Protein AF-A0A165LZJ3-F1 (afdb_monomer_lite)

Foldseek 3Di:
DDLLVLQQQFLVLLLPPPFAPPPDPPPPDDDDDPDPPAQDSRQWGWHADPVRDIWIERGGEQWLQAPAQDPPRCSGNPHPDDTDHDALVSVVVVQVVCVVVVNGPYYDYHYHQDPHPVVSDHDNPPPPVDDDDPDDPPPPPVVVPPPPPDDPDPPDPDDDDDDD

pLDDT: mean 74.4, std 21.69, range [29.16, 96.31]

Organism: Pelodictyon luteolum (NCBI:txid1100)

Structure (mmCIF, N/CA/C/O backbone):
data_AF-A0A165LZJ3-F1
#
_entry.id   AF-A0A165LZJ3-F1
#
loop_
_atom_site.group_PDB
_atom_site.id
_atom_site.type_symbol
_atom_site.label_atom_id
_atom_site.label_alt_id
_atom_site.label_comp_id
_atom_site.label_asym_id
_atom_site.label_entity_id
_atom_site.label_seq_id
_atom_site.pdbx_PDB_ins_code
_atom_site.Cartn_x
_atom_site.Cartn_y
_atom_site.Cartn_z
_atom_site.occupancy
_atom_site.B_iso_or_equiv
_atom_site.auth_seq_id
_atom_site.auth_comp_id
_atom_site.auth_asym_id
_atom_site.auth_atom_id
_atom_site.pdbx_PDB_model_num
ATOM 1 N N . MET A 1 1 ? 4.524 -16.809 -4.503 1.00 79.69 1 MET A N 1
ATOM 2 C CA . MET A 1 1 ? 5.106 -16.242 -3.267 1.00 79.69 1 MET A CA 1
ATOM 3 C C . MET A 1 1 ? 3.993 -16.093 -2.245 1.00 79.69 1 MET A C 1
ATOM 5 O O . MET A 1 1 ? 2.914 -15.666 -2.635 1.00 79.69 1 MET A O 1
ATOM 9 N N . ASP A 1 2 ? 4.251 -16.460 -0.992 1.00 92.81 2 ASP A N 1
ATOM 10 C CA . ASP A 1 2 ? 3.301 -16.330 0.118 1.00 92.81 2 ASP A CA 1
ATOM 11 C C . ASP A 1 2 ? 3.043 -14.860 0.515 1.00 92.81 2 ASP A C 1
ATOM 13 O O . ASP A 1 2 ? 3.930 -14.010 0.394 1.00 92.81 2 ASP A O 1
ATOM 17 N N . THR A 1 3 ? 1.843 -14.564 1.017 1.00 92.00 3 THR A N 1
ATOM 18 C CA . THR A 1 3 ? 1.393 -13.214 1.384 1.00 92.00 3 THR A CA 1
ATOM 19 C C . THR A 1 3 ? 2.269 -12.568 2.466 1.00 92.00 3 THR A C 1
ATOM 21 O O . THR A 1 3 ? 2.561 -11.375 2.372 1.00 92.00 3 THR A O 1
ATOM 24 N N . LEU A 1 4 ? 2.773 -13.327 3.447 1.00 91.50 4 LEU A N 1
ATOM 25 C CA . LEU A 1 4 ? 3.673 -12.794 4.481 1.00 91.50 4 LEU A CA 1
ATOM 26 C C . LEU A 1 4 ? 5.059 -12.466 3.915 1.00 91.50 4 LEU A C 1
ATOM 28 O O . LEU A 1 4 ? 5.693 -11.488 4.317 1.00 91.50 4 LEU A O 1
ATOM 32 N N . SER A 1 5 ? 5.521 -13.247 2.937 1.00 93.19 5 SER A N 1
ATOM 33 C CA . SER A 1 5 ? 6.774 -12.955 2.230 1.00 93.19 5 SER A CA 1
ATOM 34 C C . SER A 1 5 ? 6.665 -11.660 1.424 1.00 93.19 5 SER A C 1
ATOM 36 O O . SER A 1 5 ? 7.563 -10.817 1.504 1.00 93.19 5 SER A O 1
ATOM 38 N N . LYS A 1 6 ? 5.535 -11.454 0.727 1.00 95.00 6 LYS A N 1
ATOM 39 C CA . LYS A 1 6 ? 5.237 -10.184 0.047 1.00 95.00 6 LYS A CA 1
ATOM 40 C C . LYS A 1 6 ? 5.185 -9.023 1.039 1.00 95.00 6 LYS A C 1
ATOM 42 O O . LYS A 1 6 ? 5.807 -7.991 0.797 1.00 95.00 6 LYS A O 1
ATOM 47 N N . LEU A 1 7 ? 4.509 -9.210 2.177 1.00 93.31 7 LEU A N 1
ATOM 48 C CA . LEU A 1 7 ? 4.409 -8.207 3.238 1.00 93.31 7 LEU A CA 1
ATOM 49 C C . LEU A 1 7 ? 5.790 -7.774 3.726 1.00 93.31 7 LEU A C 1
ATOM 51 O O . LEU A 1 7 ? 6.045 -6.576 3.811 1.00 93.31 7 LEU A O 1
ATOM 55 N N . ARG A 1 8 ? 6.706 -8.712 3.986 1.00 91.31 8 ARG A N 1
ATOM 56 C CA . ARG A 1 8 ? 8.078 -8.403 4.421 1.00 91.31 8 ARG A CA 1
ATOM 57 C C . ARG A 1 8 ? 8.822 -7.514 3.418 1.00 91.31 8 ARG A C 1
ATOM 59 O O . ARG A 1 8 ? 9.487 -6.561 3.817 1.00 91.31 8 ARG A O 1
ATOM 66 N N . ILE A 1 9 ? 8.706 -7.808 2.124 1.00 91.88 9 ILE A N 1
ATOM 67 C CA . ILE A 1 9 ? 9.383 -7.051 1.059 1.00 91.88 9 ILE A CA 1
ATOM 68 C C . ILE A 1 9 ? 8.744 -5.667 0.892 1.00 91.88 9 ILE A C 1
ATOM 70 O O . ILE A 1 9 ? 9.440 -4.649 0.896 1.00 91.88 9 ILE A O 1
ATOM 74 N N . LEU A 1 10 ? 7.417 -5.614 0.780 1.00 93.00 10 LEU A N 1
ATOM 75 C CA . LEU A 1 10 ? 6.687 -4.395 0.438 1.00 93.00 10 LEU A CA 1
ATOM 76 C C . LEU A 1 10 ? 6.566 -3.414 1.607 1.00 93.00 10 LEU A C 1
ATOM 78 O O . LEU A 1 10 ? 6.626 -2.206 1.385 1.00 93.00 10 LEU A O 1
ATOM 82 N N . SER A 1 11 ? 6.501 -3.900 2.848 1.00 90.44 11 SER A N 1
ATOM 83 C CA . SER A 1 11 ? 6.630 -3.045 4.037 1.00 90.44 11 SER A CA 1
ATOM 84 C C . SER A 1 11 ? 8.039 -2.463 4.177 1.00 90.44 11 SER A C 1
ATOM 86 O O . SER A 1 11 ? 8.197 -1.268 4.430 1.00 90.44 11 SER A O 1
ATOM 88 N N . GLY A 1 12 ? 9.079 -3.266 3.924 1.00 86.81 12 GLY A N 1
ATOM 89 C CA . GLY A 1 12 ? 10.465 -2.797 3.916 1.00 86.81 12 GLY A CA 1
ATOM 90 C C . GLY A 1 12 ? 10.709 -1.726 2.851 1.00 86.81 12 GLY A C 1
ATOM 91 O O . GLY A 1 12 ? 11.372 -0.723 3.110 1.00 86.81 12 GLY A O 1
ATOM 92 N N . ALA A 1 13 ? 10.119 -1.888 1.669 1.00 87.56 13 ALA A N 1
ATOM 93 C CA . ALA A 1 13 ? 10.189 -0.913 0.585 1.00 87.56 13 ALA A CA 1
ATOM 94 C C . ALA A 1 13 ? 9.398 0.385 0.885 1.00 87.56 13 ALA A C 1
ATOM 96 O O . ALA A 1 13 ? 9.795 1.472 0.442 1.00 87.56 13 ALA A O 1
ATOM 97 N N . ALA A 1 14 ? 8.333 0.311 1.689 1.00 87.06 14 ALA A N 1
ATOM 98 C CA . ALA A 1 14 ? 7.545 1.465 2.132 1.00 87.06 14 ALA A CA 1
ATOM 99 C C . ALA A 1 14 ? 8.260 2.342 3.184 1.00 87.06 14 ALA A C 1
ATOM 101 O O . ALA A 1 14 ? 7.800 3.443 3.494 1.00 87.06 14 ALA A O 1
ATOM 102 N N . ARG A 1 15 ? 9.422 1.928 3.718 1.00 79.12 15 ARG A N 1
ATOM 103 C CA . ARG A 1 15 ? 10.187 2.711 4.716 1.00 79.12 15 ARG A CA 1
ATOM 104 C C . ARG A 1 15 ? 10.563 4.125 4.257 1.00 79.12 15 ARG A C 1
ATOM 106 O O . ARG A 1 15 ? 10.770 4.998 5.091 1.00 79.12 15 ARG A O 1
ATOM 113 N N . TYR A 1 16 ? 10.648 4.334 2.945 1.00 77.94 16 TYR A N 1
ATOM 114 C CA . TYR A 1 16 ? 11.022 5.608 2.329 1.00 77.94 16 TYR A CA 1
ATOM 115 C C . TYR A 1 16 ? 9.849 6.573 2.123 1.00 77.94 16 TYR A C 1
ATOM 117 O O . TYR A 1 16 ? 10.080 7.719 1.752 1.00 77.94 16 TYR A O 1
ATOM 125 N N . ASP A 1 17 ? 8.605 6.136 2.337 1.00 79.69 17 ASP A N 1
ATOM 126 C CA . ASP A 1 17 ? 7.448 7.014 2.158 1.00 79.69 17 ASP A CA 1
ATOM 127 C C . ASP A 1 17 ? 7.342 7.984 3.350 1.00 79.69 17 ASP A C 1
ATOM 129 O O . ASP A 1 17 ? 7.636 7.611 4.490 1.00 79.69 17 ASP A O 1
ATOM 133 N N . ALA A 1 18 ? 6.886 9.215 3.110 1.00 67.1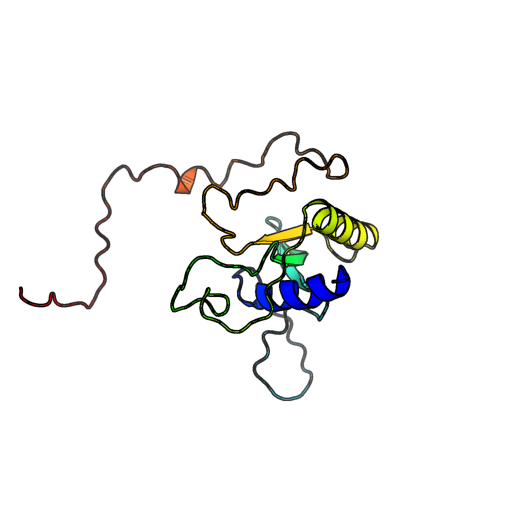9 18 ALA A N 1
ATOM 134 C CA . ALA A 1 18 ? 6.979 10.339 4.052 1.00 67.19 18 ALA A CA 1
ATOM 135 C C . ALA A 1 18 ? 6.122 10.230 5.339 1.00 67.19 18 ALA A C 1
ATOM 137 O O . ALA A 1 18 ? 6.152 11.132 6.169 1.00 67.19 18 ALA A O 1
ATOM 138 N N . MET A 1 19 ? 5.376 9.139 5.541 1.00 59.69 19 MET A N 1
ATOM 139 C CA . MET A 1 19 ? 4.365 9.020 6.607 1.00 59.69 19 MET A CA 1
ATOM 140 C C . MET A 1 19 ? 4.904 8.659 8.011 1.00 59.69 19 MET A C 1
ATOM 142 O O . MET A 1 19 ? 4.133 8.545 8.955 1.00 59.69 19 MET A O 1
ATOM 146 N N . CYS A 1 20 ? 6.213 8.478 8.214 1.00 57.59 20 CYS A N 1
ATOM 147 C CA . CYS A 1 20 ? 6.742 8.135 9.545 1.00 57.59 20 CYS A CA 1
ATOM 148 C C . CYS A 1 20 ? 7.073 9.402 10.357 1.00 57.59 20 CYS A C 1
ATOM 150 O O . CYS A 1 20 ? 8.213 9.870 10.350 1.00 57.59 20 CYS A O 1
ATOM 152 N N . ALA A 1 21 ? 6.092 9.948 11.082 1.00 51.94 21 ALA A N 1
ATOM 153 C CA . ALA A 1 21 ? 6.324 11.035 12.031 1.00 51.94 21 ALA A CA 1
ATOM 154 C C . ALA A 1 21 ? 6.949 10.488 13.326 1.00 51.94 21 ALA A C 1
ATOM 156 O O . ALA A 1 21 ? 6.268 9.985 14.218 1.00 51.94 21 ALA A O 1
ATOM 157 N N . SER A 1 22 ? 8.271 10.598 13.438 1.00 46.72 22 SER A N 1
ATOM 158 C CA . SER A 1 22 ? 9.012 10.316 14.672 1.00 46.72 22 SER A CA 1
ATOM 159 C C . SER A 1 22 ? 8.788 11.437 15.693 1.00 46.72 22 SER A C 1
ATOM 161 O O . SER A 1 22 ? 9.675 12.253 15.922 1.00 46.72 22 SER A O 1
ATOM 163 N N . SER A 1 23 ? 7.615 11.508 16.316 1.00 39.78 23 SER A N 1
ATOM 164 C CA . SER A 1 23 ? 7.381 12.476 17.392 1.00 39.78 23 SER A CA 1
ATOM 165 C C . SER A 1 23 ? 7.594 11.820 18.759 1.00 39.78 23 SER A C 1
ATOM 167 O O . SER A 1 23 ? 6.678 11.270 19.358 1.00 39.78 23 SER A O 1
ATOM 169 N N . GLY A 1 24 ? 8.828 11.896 19.267 1.00 40.53 24 GLY A N 1
ATOM 170 C CA . GLY A 1 24 ? 9.056 12.120 20.702 1.00 40.53 24 GLY A CA 1
ATOM 171 C C . GLY A 1 24 ? 9.145 10.929 21.664 1.00 40.53 24 GLY A C 1
ATOM 172 O O . GLY A 1 24 ? 9.288 11.163 22.861 1.00 40.53 24 GLY A O 1
ATOM 173 N N . SER A 1 25 ? 9.144 9.671 21.219 1.00 39.94 25 SER A N 1
ATOM 174 C CA . SER A 1 25 ? 9.469 8.545 22.113 1.00 39.94 25 SER A CA 1
ATOM 175 C C . SER A 1 25 ? 10.985 8.496 22.378 1.00 39.94 25 SER A C 1
ATOM 177 O O . SER A 1 25 ? 11.720 7.746 21.733 1.00 39.94 25 SER A O 1
ATOM 179 N N . ARG A 1 26 ? 11.475 9.279 23.350 1.00 37.41 26 ARG A N 1
ATOM 180 C CA . ARG A 1 26 ? 12.772 9.015 23.995 1.00 37.41 26 ARG A CA 1
ATOM 181 C C . ARG A 1 26 ? 12.680 7.673 24.727 1.00 37.41 26 ARG A C 1
ATOM 183 O O . ARG A 1 26 ? 12.360 7.627 25.910 1.00 37.41 26 ARG A O 1
ATOM 190 N N . ARG A 1 27 ? 12.975 6.571 24.040 1.00 44.56 27 ARG A N 1
ATOM 191 C CA . ARG A 1 27 ? 13.406 5.346 24.716 1.00 44.56 27 ARG A CA 1
ATOM 192 C C . ARG A 1 27 ? 14.912 5.461 24.911 1.00 44.56 27 ARG A C 1
ATOM 194 O O . ARG A 1 27 ? 15.681 5.271 23.976 1.00 44.56 27 ARG A O 1
ATOM 201 N N . ASN A 1 28 ? 15.323 5.821 26.126 1.00 40.19 28 ASN A N 1
ATOM 202 C CA . ASN A 1 28 ? 16.697 5.611 26.572 1.00 40.19 28 ASN A CA 1
ATOM 203 C C . ASN A 1 28 ? 16.939 4.096 26.603 1.00 40.19 28 ASN A C 1
ATOM 205 O O . ASN A 1 28 ? 16.537 3.421 27.545 1.00 40.19 28 ASN A O 1
ATOM 209 N N . GLY A 1 29 ? 17.534 3.561 25.539 1.00 35.56 29 GLY A N 1
ATOM 210 C CA . GLY A 1 29 ? 17.799 2.135 25.385 1.00 35.56 29 GLY A CA 1
ATOM 211 C C . GLY A 1 29 ? 18.813 1.888 24.277 1.00 35.56 29 GLY A C 1
ATOM 212 O O . GLY A 1 29 ? 18.436 1.706 23.131 1.00 35.56 29 GLY A O 1
ATOM 213 N N . ALA A 1 30 ? 20.084 1.973 24.664 1.00 33.81 30 ALA A N 1
ATOM 214 C CA . ALA A 1 30 ? 21.301 1.398 24.089 1.00 33.81 30 ALA A CA 1
ATOM 215 C C . ALA A 1 30 ? 21.389 0.996 22.591 1.00 33.81 30 ALA A C 1
ATOM 217 O O . ALA A 1 30 ? 20.681 0.134 22.084 1.00 33.81 30 ALA A O 1
ATOM 218 N N . SER A 1 31 ? 22.492 1.489 22.010 1.00 35.75 31 SER A N 1
ATOM 219 C CA . SER A 1 31 ? 23.370 0.896 20.983 1.00 35.75 31 SER A CA 1
ATOM 220 C C . SER A 1 31 ? 22.977 0.930 19.497 1.00 35.75 31 SER A C 1
ATOM 222 O O . SER A 1 31 ? 22.151 0.169 19.014 1.00 35.75 31 SER A O 1
ATOM 224 N N . SER A 1 32 ? 23.772 1.740 18.781 1.00 33.34 32 SER A N 1
ATOM 225 C CA . SER A 1 32 ? 24.336 1.514 17.440 1.00 33.34 32 SER A CA 1
ATOM 226 C C . SER A 1 32 ? 23.398 1.422 16.232 1.00 33.34 32 SER A C 1
ATOM 228 O O . SER A 1 32 ? 22.731 0.418 16.012 1.00 33.34 32 SER A O 1
ATOM 230 N N . GLY A 1 33 ? 23.522 2.414 15.347 1.00 29.16 33 GLY A N 1
ATOM 231 C CA . GLY A 1 33 ? 23.112 2.317 13.948 1.00 29.16 33 GLY A CA 1
ATOM 232 C C . GLY A 1 33 ? 21.919 3.199 13.617 1.00 29.16 33 GLY A C 1
ATOM 233 O O . GLY A 1 33 ? 20.848 3.076 14.198 1.00 29.16 33 GLY A O 1
ATOM 234 N N . THR A 1 34 ? 22.114 4.094 12.659 1.00 36.72 34 THR A N 1
ATOM 235 C CA . THR A 1 34 ? 21.111 4.947 12.023 1.00 36.72 34 THR A CA 1
ATOM 236 C C . THR A 1 34 ? 20.015 4.081 11.384 1.00 36.72 34 THR A C 1
ATOM 238 O O . THR A 1 34 ? 20.041 3.791 10.192 1.00 36.72 34 THR A O 1
ATOM 241 N N . ALA A 1 35 ? 19.052 3.623 12.181 1.00 35.00 35 ALA A N 1
ATOM 242 C CA . ALA A 1 35 ? 17.869 2.920 11.714 1.00 35.00 35 ALA A CA 1
ATOM 243 C C . ALA A 1 35 ? 16.644 3.762 12.064 1.00 35.00 35 ALA A C 1
ATOM 245 O O . ALA A 1 35 ? 16.312 3.979 13.226 1.00 35.00 35 ALA A O 1
ATOM 246 N N . ASN A 1 36 ? 15.980 4.256 11.025 1.00 41.31 36 ASN A N 1
ATOM 247 C CA . ASN A 1 36 ? 14.646 4.828 11.099 1.00 41.31 36 ASN A CA 1
ATOM 248 C C . ASN A 1 36 ? 13.693 3.749 11.661 1.00 41.31 36 ASN A C 1
ATOM 250 O O . ASN A 1 36 ? 13.260 2.856 10.936 1.00 41.31 36 ASN A O 1
ATOM 254 N N . ALA A 1 37 ? 13.454 3.776 12.973 1.00 41.09 37 ALA A N 1
ATOM 255 C CA . ALA A 1 37 ? 12.853 2.698 13.762 1.00 41.09 37 ALA A CA 1
ATOM 256 C C . ALA A 1 37 ? 11.317 2.589 13.641 1.00 41.09 37 ALA A C 1
ATOM 258 O O . ALA A 1 37 ? 10.655 2.245 14.613 1.00 41.09 37 ALA A O 1
ATOM 259 N N . ASN A 1 38 ? 10.732 2.902 12.480 1.00 47.84 38 ASN A N 1
ATOM 260 C CA . ASN A 1 38 ? 9.280 3.112 12.354 1.00 47.84 38 ASN A CA 1
ATOM 261 C C . ASN A 1 38 ? 8.587 2.278 11.266 1.00 47.84 38 ASN A C 1
ATOM 263 O O . ASN A 1 38 ? 7.507 2.638 10.807 1.00 47.84 38 ASN A O 1
ATOM 267 N N . ALA A 1 39 ? 9.176 1.149 10.882 1.00 48.78 39 ALA A N 1
ATOM 268 C CA . ALA A 1 39 ? 8.428 0.029 10.328 1.00 48.78 39 ALA A CA 1
ATOM 269 C C . ALA A 1 39 ? 8.971 -1.235 10.995 1.00 48.78 39 ALA A C 1
ATOM 271 O O . ALA A 1 39 ? 10.049 -1.718 10.647 1.00 48.78 39 ALA A O 1
ATOM 272 N N . SER A 1 40 ? 8.253 -1.741 11.999 1.00 54.16 40 SER A N 1
ATOM 273 C CA . SER A 1 40 ? 8.490 -3.083 12.543 1.00 54.16 40 SER A CA 1
ATOM 274 C C . SER A 1 40 ? 8.507 -4.095 11.388 1.00 54.16 40 SER A C 1
ATOM 276 O O . SER A 1 40 ? 7.914 -3.826 10.343 1.00 54.16 40 SER A O 1
ATOM 278 N N . SER A 1 41 ? 9.098 -5.281 11.561 1.00 55.53 41 SER A N 1
ATOM 279 C CA . SER A 1 41 ? 9.195 -6.357 10.547 1.00 55.53 41 SER A CA 1
ATOM 280 C C . SER A 1 41 ? 7.861 -6.867 9.939 1.00 55.53 41 SER A C 1
ATOM 282 O O . SER A 1 41 ? 7.856 -7.885 9.254 1.00 55.53 41 SER A O 1
ATOM 284 N N . GLY A 1 42 ? 6.739 -6.179 10.172 1.00 70.31 42 GLY A N 1
ATOM 285 C CA . GLY A 1 42 ? 5.412 -6.406 9.596 1.00 70.31 42 GLY A CA 1
ATOM 286 C C . GLY A 1 42 ? 4.709 -5.138 9.079 1.00 70.31 42 GLY A C 1
ATOM 287 O O . GLY A 1 42 ? 3.504 -5.173 8.869 1.00 70.31 42 GLY A O 1
ATOM 288 N N . GLY A 1 43 ? 5.421 -4.018 8.889 1.00 84.06 43 GLY A N 1
ATOM 289 C CA . GLY A 1 43 ? 4.880 -2.821 8.230 1.00 84.06 43 GLY A CA 1
ATOM 290 C C . GLY A 1 43 ? 4.003 -1.909 9.079 1.00 84.06 43 GLY A C 1
ATOM 291 O O . GLY A 1 43 ? 3.339 -1.048 8.522 1.00 84.06 43 GLY A O 1
ATOM 292 N N . ILE A 1 44 ? 3.993 -2.046 10.405 1.00 87.69 44 ILE A N 1
ATOM 293 C CA . ILE A 1 44 ? 3.253 -1.122 11.278 1.00 87.69 44 ILE A CA 1
ATOM 294 C C . ILE A 1 44 ? 4.102 0.125 11.554 1.00 87.69 44 ILE A C 1
ATOM 296 O O . ILE A 1 44 ? 5.263 0.005 11.956 1.00 87.69 44 ILE A O 1
ATOM 300 N N . CYS A 1 45 ? 3.515 1.306 11.363 1.00 85.00 45 CYS A N 1
ATOM 301 C CA . CYS A 1 45 ? 4.080 2.602 11.737 1.00 85.00 45 CYS A CA 1
ATOM 302 C C . CYS A 1 45 ? 3.064 3.445 12.518 1.00 85.00 45 CYS A C 1
ATOM 304 O O . CYS A 1 45 ? 1.879 3.126 12.535 1.00 85.00 45 CYS A O 1
ATOM 306 N N . HIS A 1 46 ? 3.508 4.554 13.110 1.00 84.94 46 HIS A N 1
ATOM 307 C CA . HIS A 1 46 ? 2.619 5.493 13.793 1.00 84.94 46 HIS A CA 1
ATOM 308 C C . HIS A 1 46 ? 2.433 6.789 13.000 1.00 84.94 46 HIS A C 1
ATOM 310 O O . HIS A 1 46 ? 3.380 7.303 12.400 1.00 84.94 46 HIS A O 1
ATOM 316 N N . GLY A 1 47 ? 1.206 7.303 13.015 1.00 80.44 47 GLY A N 1
ATOM 317 C CA . GLY A 1 47 ? 0.813 8.588 12.447 1.00 80.44 47 GLY A CA 1
ATOM 318 C C . GLY A 1 47 ? 0.006 9.410 13.449 1.00 80.44 47 GLY A C 1
ATOM 319 O O . GLY A 1 47 ? -0.334 8.930 14.528 1.00 80.44 47 GLY A O 1
ATOM 320 N N . TRP A 1 48 ? -0.302 10.652 13.084 1.00 82.19 48 TRP A N 1
ATOM 321 C CA . TRP A 1 48 ? -1.132 11.540 13.895 1.00 82.19 48 TRP A CA 1
ATOM 322 C C . TRP A 1 48 ? -2.469 11.763 13.203 1.00 82.19 48 TRP A C 1
ATOM 324 O O . TRP A 1 48 ? -2.512 12.158 12.038 1.00 82.19 48 TRP A O 1
ATOM 334 N N . SER A 1 49 ? -3.539 11.482 13.933 1.00 80.75 49 SER A N 1
ATOM 335 C CA . SER A 1 49 ? -4.904 11.824 13.559 1.00 80.75 49 SER A CA 1
ATOM 336 C C . SER A 1 49 ? -5.126 13.339 13.683 1.00 80.75 49 SER A C 1
ATOM 338 O O . SER A 1 49 ? -4.332 14.059 14.297 1.00 80.75 49 SER A O 1
ATOM 340 N N . ASP A 1 50 ? -6.193 13.846 13.072 1.00 79.06 50 ASP A N 1
ATOM 341 C CA . ASP A 1 50 ? -6.551 15.268 13.078 1.00 79.06 50 ASP A CA 1
ATOM 342 C C . ASP A 1 50 ? -6.926 15.800 14.472 1.00 79.06 50 ASP A C 1
ATOM 344 O O . ASP A 1 50 ? -6.694 16.972 14.768 1.00 79.06 50 ASP A O 1
ATOM 348 N N . ASP A 1 51 ? -7.420 14.924 15.343 1.00 80.94 51 ASP A N 1
ATOM 349 C CA . ASP A 1 51 ? -7.679 15.163 16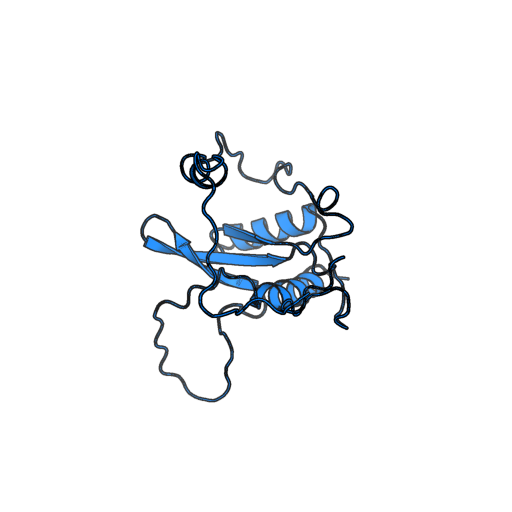.765 1.00 80.94 51 ASP A CA 1
ATOM 350 C C . ASP A 1 51 ? -6.413 15.124 17.645 1.00 80.94 51 ASP A C 1
ATOM 352 O O . ASP A 1 51 ? -6.493 15.257 18.867 1.00 80.94 51 ASP A O 1
ATOM 356 N N . GLY A 1 52 ? -5.233 14.943 17.043 1.00 79.94 52 GLY A N 1
ATOM 357 C CA . GLY A 1 52 ? -3.955 14.903 17.750 1.00 79.94 52 GLY A CA 1
ATOM 358 C C . GLY A 1 52 ? -3.675 13.577 18.457 1.00 79.94 52 GLY A C 1
ATOM 359 O O . GLY A 1 52 ? -2.735 13.504 19.248 1.00 79.94 52 GLY A O 1
ATOM 360 N N . ARG A 1 53 ? -4.446 12.515 18.187 1.00 81.75 53 ARG A N 1
ATOM 361 C CA . ARG A 1 53 ? -4.124 11.165 18.667 1.00 81.75 53 ARG A CA 1
ATOM 362 C C . ARG A 1 53 ? -3.029 10.517 17.826 1.00 81.75 53 ARG A C 1
ATOM 364 O O . ARG A 1 53 ? -3.011 10.638 16.603 1.00 81.75 53 ARG A O 1
ATOM 371 N N . CYS A 1 54 ? -2.147 9.775 18.488 1.00 84.69 54 CYS A N 1
ATOM 372 C CA . CYS A 1 54 ? -1.230 8.860 17.818 1.00 84.69 54 CYS A CA 1
ATOM 373 C C . CYS A 1 54 ? -1.994 7.583 17.441 1.00 84.69 54 CYS A C 1
ATOM 375 O O . CYS A 1 54 ? -2.610 6.969 18.310 1.00 84.69 54 CYS A O 1
ATOM 377 N N . ILE A 1 55 ? -1.957 7.203 16.165 1.00 85.31 55 ILE A N 1
ATOM 378 C CA . ILE A 1 55 ? -2.628 6.018 15.613 1.00 85.31 55 ILE A CA 1
ATOM 379 C C . ILE A 1 55 ? -1.605 5.086 14.966 1.00 85.31 55 ILE A C 1
ATOM 381 O O . ILE A 1 55 ? -0.575 5.539 14.462 1.00 85.31 55 ILE A O 1
ATOM 385 N N . SER A 1 56 ? -1.875 3.786 14.959 1.00 88.94 56 SER A N 1
ATOM 386 C CA . SER A 1 56 ? -1.060 2.768 14.296 1.00 88.94 56 SER A CA 1
ATOM 387 C C . SER A 1 56 ? -1.623 2.469 12.906 1.00 88.94 56 SER A C 1
ATOM 389 O O . SER A 1 56 ? -2.813 2.228 12.711 1.00 88.94 56 SER A O 1
ATOM 391 N N . LEU A 1 57 ? -0.752 2.477 11.904 1.00 89.38 57 LEU A N 1
ATOM 392 C CA . LEU A 1 57 ? -1.102 2.270 10.505 1.00 89.38 57 LEU A CA 1
ATOM 393 C C . LEU A 1 57 ? -0.322 1.087 9.945 1.00 89.38 57 LEU A C 1
ATOM 395 O O . LEU A 1 57 ? 0.887 0.979 10.160 1.00 89.38 57 LEU A O 1
ATOM 399 N N . LEU A 1 58 ? -0.989 0.238 9.163 1.00 91.81 58 LEU A N 1
ATOM 400 C CA . LEU A 1 58 ? -0.300 -0.692 8.274 1.00 91.81 58 LEU A CA 1
ATOM 401 C C . LEU A 1 58 ? 0.213 0.095 7.069 1.00 91.81 58 LEU A C 1
ATOM 403 O O . LEU A 1 58 ? -0.575 0.569 6.259 1.00 91.81 58 LEU A O 1
ATOM 407 N N . LYS A 1 59 ? 1.526 0.246 6.952 1.00 90.69 59 LYS A N 1
ATOM 408 C CA . LYS A 1 59 ? 2.211 0.965 5.882 1.00 90.69 59 LYS A CA 1
ATOM 409 C C . LYS A 1 59 ? 2.871 -0.014 4.925 1.00 90.69 59 LYS A C 1
ATOM 411 O O . LYS A 1 59 ? 3.886 -0.637 5.243 1.00 90.69 59 LYS A O 1
ATOM 416 N N . ILE A 1 60 ? 2.303 -0.122 3.731 1.00 92.56 60 ILE A N 1
ATOM 417 C CA . ILE A 1 60 ? 2.753 -1.063 2.705 1.00 92.56 60 ILE A CA 1
ATOM 418 C C . ILE A 1 60 ? 2.671 -0.442 1.311 1.00 92.56 60 ILE A C 1
ATOM 420 O O . ILE A 1 60 ? 1.885 0.469 1.051 1.00 92.56 60 ILE A O 1
ATOM 424 N N . LEU A 1 61 ? 3.483 -0.973 0.400 1.00 93.06 61 LEU A N 1
ATOM 425 C CA . LEU A 1 61 ? 3.313 -0.751 -1.031 1.00 93.06 61 LEU A CA 1
ATOM 426 C C . LEU A 1 61 ? 2.388 -1.819 -1.614 1.00 93.06 61 LEU A C 1
ATOM 428 O O . LEU A 1 61 ? 2.542 -2.998 -1.304 1.00 93.06 61 LEU A O 1
ATOM 432 N N . LEU A 1 62 ? 1.488 -1.422 -2.512 1.00 94.81 62 LEU A N 1
ATOM 433 C CA . LEU A 1 62 ? 0.758 -2.343 -3.380 1.00 94.81 62 LEU A CA 1
ATOM 434 C C . LEU A 1 62 ? 1.732 -3.072 -4.314 1.00 94.81 62 LEU A C 1
ATOM 436 O O . LEU A 1 62 ? 1.657 -4.286 -4.470 1.00 94.81 62 LEU A O 1
ATOM 440 N N . SER A 1 63 ? 2.676 -2.333 -4.898 1.00 94.38 63 SER A N 1
ATOM 441 C CA . SER A 1 63 ? 3.760 -2.866 -5.717 1.00 94.38 63 SER A CA 1
ATOM 442 C C . SER A 1 63 ? 5.031 -2.045 -5.535 1.00 94.38 63 SER A C 1
ATOM 444 O O . SER A 1 63 ? 4.972 -0.826 -5.353 1.00 94.38 63 SER A O 1
ATOM 446 N N . ASN A 1 64 ? 6.189 -2.703 -5.600 1.00 94.19 64 ASN A N 1
ATOM 447 C CA . ASN A 1 64 ? 7.482 -2.035 -5.751 1.00 94.19 64 ASN A CA 1
ATOM 448 C C . ASN A 1 64 ? 8.001 -2.073 -7.199 1.00 94.19 64 ASN A C 1
ATOM 450 O O . ASN A 1 64 ? 9.137 -1.663 -7.425 1.00 94.19 64 ASN A O 1
ATOM 454 N N . ASP A 1 65 ? 7.218 -2.557 -8.162 1.00 93.88 65 ASP A N 1
ATOM 455 C CA . ASP A 1 65 ? 7.580 -2.550 -9.576 1.00 93.88 65 ASP A CA 1
ATOM 456 C C . ASP A 1 65 ? 7.262 -1.189 -10.202 1.00 93.88 65 ASP A C 1
ATOM 458 O O . ASP A 1 65 ? 6.117 -0.734 -10.217 1.00 93.88 65 ASP A O 1
ATOM 462 N N . CYS A 1 66 ? 8.311 -0.499 -10.647 1.00 93.88 66 CYS A N 1
ATOM 463 C CA . CYS A 1 66 ? 8.235 0.878 -11.104 1.00 93.88 66 CYS A CA 1
ATOM 464 C C . CYS A 1 66 ? 8.753 0.989 -12.530 1.00 93.88 66 CYS A C 1
ATOM 466 O O . CYS A 1 66 ? 9.869 0.571 -12.832 1.00 93.88 66 CYS A O 1
ATOM 468 N N . SER A 1 67 ? 7.983 1.661 -13.378 1.00 94.31 67 SER A N 1
ATOM 469 C CA . SER A 1 67 ? 8.360 1.898 -14.774 1.00 94.31 67 SER A CA 1
ATOM 470 C C . SER A 1 67 ? 9.324 3.076 -14.947 1.00 94.31 67 SER A C 1
ATOM 472 O O . SER A 1 67 ? 9.946 3.217 -16.000 1.00 94.31 67 SER A O 1
ATOM 474 N N . TYR A 1 68 ? 9.485 3.899 -13.905 1.00 93.56 68 TYR A N 1
ATOM 475 C CA . TYR A 1 68 ? 10.327 5.093 -13.913 1.00 93.56 68 TYR A CA 1
ATOM 476 C C . TYR A 1 68 ? 11.671 4.881 -13.222 1.00 93.56 68 TYR A C 1
ATOM 478 O O . TYR A 1 68 ? 11.780 4.150 -12.232 1.00 93.56 68 TYR A O 1
ATOM 486 N N . ASP A 1 69 ? 12.681 5.602 -13.710 1.00 94.56 69 ASP A N 1
ATOM 487 C CA . ASP A 1 69 ? 14.043 5.567 -13.183 1.00 94.56 69 ASP A CA 1
ATOM 488 C C . ASP A 1 69 ? 14.417 6.853 -12.422 1.00 94.56 69 ASP A C 1
ATOM 490 O O . ASP A 1 69 ? 15.380 7.545 -12.741 1.00 94.56 69 ASP A O 1
ATOM 494 N N . CYS A 1 70 ? 13.587 7.246 -11.449 1.00 93.12 70 CYS A N 1
ATOM 495 C CA . CYS A 1 70 ? 13.792 8.489 -10.703 1.00 93.12 70 CYS A CA 1
ATOM 496 C C . CYS A 1 70 ? 15.114 8.453 -9.915 1.00 93.12 70 CYS A C 1
ATOM 498 O O . CYS A 1 70 ? 15.275 7.599 -9.046 1.00 93.12 70 CYS A O 1
ATOM 500 N N . ALA A 1 71 ? 15.995 9.437 -10.131 1.00 93.56 71 ALA A N 1
ATOM 501 C CA . ALA A 1 71 ? 17.343 9.492 -9.541 1.00 93.56 71 ALA A CA 1
ATOM 502 C C . ALA A 1 71 ? 17.384 9.456 -7.999 1.00 93.56 71 ALA A C 1
ATOM 504 O O . ALA A 1 71 ? 18.373 9.040 -7.407 1.00 93.56 71 ALA A O 1
ATOM 505 N N . TYR A 1 72 ? 16.310 9.892 -7.339 1.00 88.88 72 TYR A N 1
ATOM 506 C CA . TYR A 1 72 ? 16.189 9.916 -5.878 1.00 88.88 72 TYR A CA 1
ATOM 507 C C . TYR A 1 72 ? 15.457 8.692 -5.305 1.00 88.88 72 TYR A C 1
ATOM 509 O O . TYR A 1 72 ? 15.360 8.539 -4.087 1.00 88.88 72 TYR A O 1
ATOM 517 N N . CYS A 1 73 ? 14.872 7.842 -6.153 1.00 89.06 73 CYS A N 1
ATOM 518 C CA . CYS A 1 73 ? 14.030 6.743 -5.704 1.00 89.06 73 CYS A CA 1
ATOM 519 C C . CYS A 1 73 ? 14.843 5.454 -5.606 1.00 89.06 73 CYS A C 1
ATOM 521 O O . CYS A 1 73 ? 15.198 4.856 -6.612 1.00 89.06 73 CYS A O 1
ATOM 523 N N . VAL A 1 74 ? 15.021 4.942 -4.389 1.00 86.94 74 VAL A N 1
ATOM 524 C CA . VAL A 1 74 ? 15.686 3.645 -4.137 1.00 86.94 74 VAL A CA 1
ATOM 525 C C . VAL A 1 74 ? 14.944 2.459 -4.781 1.00 86.94 74 VAL A C 1
ATOM 527 O O . VAL A 1 74 ? 15.467 1.356 -4.878 1.00 86.94 74 VAL A O 1
ATOM 530 N N . LYS A 1 75 ? 13.692 2.667 -5.202 1.00 86.19 75 LYS A N 1
ATOM 531 C CA . LYS A 1 75 ? 12.830 1.656 -5.829 1.00 86.19 75 LYS A CA 1
ATOM 532 C C . LYS A 1 75 ? 12.707 1.854 -7.343 1.00 86.19 75 LYS A C 1
ATOM 534 O O . LYS A 1 75 ? 11.835 1.241 -7.958 1.00 86.19 75 LYS A O 1
ATOM 539 N N . CYS A 1 76 ? 13.532 2.720 -7.932 1.00 92.06 76 CYS A N 1
ATOM 540 C CA . CYS A 1 76 ? 13.528 3.020 -9.360 1.00 92.06 76 CYS A CA 1
ATOM 541 C C . CYS A 1 76 ? 13.722 1.757 -10.210 1.00 92.06 76 CYS A C 1
ATOM 543 O O . CYS A 1 76 ? 14.220 0.742 -9.718 1.00 92.06 76 CYS A O 1
ATOM 545 N N . ARG A 1 77 ? 13.327 1.808 -11.484 1.00 95.12 77 ARG A N 1
ATOM 546 C CA . ARG A 1 77 ? 13.357 0.668 -12.410 1.00 95.12 77 ARG A CA 1
ATOM 547 C C . ARG A 1 77 ? 14.714 -0.041 -12.463 1.00 95.12 77 ARG A C 1
ATOM 549 O O . ARG A 1 77 ? 14.748 -1.268 -12.457 1.00 95.12 77 ARG A O 1
ATOM 556 N N . SER A 1 78 ? 15.814 0.711 -12.502 1.00 93.94 7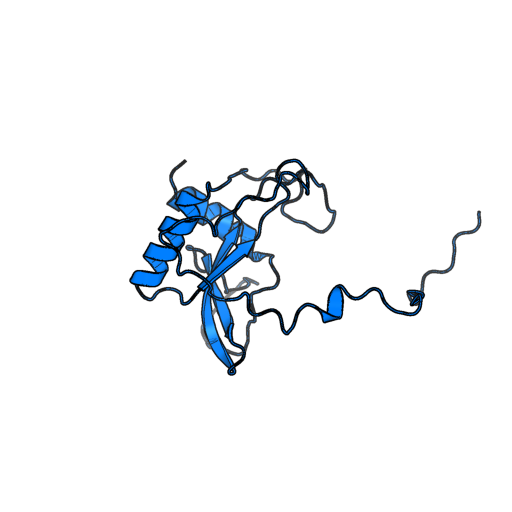8 SER A N 1
ATOM 557 C CA . SER A 1 78 ? 17.170 0.151 -12.621 1.00 93.94 78 SER A CA 1
ATOM 558 C C . SER A 1 78 ? 17.679 -0.533 -11.345 1.00 93.94 78 SER A C 1
ATOM 560 O O . SER A 1 78 ? 18.660 -1.276 -11.395 1.00 93.94 78 SER A O 1
ATOM 562 N N . SER A 1 79 ? 17.008 -0.339 -10.205 1.00 92.50 79 SER A N 1
ATOM 563 C CA . SER A 1 79 ? 17.406 -0.960 -8.940 1.00 92.50 79 SER A CA 1
ATOM 564 C C . SER A 1 79 ? 17.237 -2.483 -8.978 1.00 92.50 79 SER A C 1
ATOM 566 O O . SER A 1 79 ? 16.157 -3.000 -9.282 1.00 92.50 79 SER A O 1
ATOM 568 N N . GLN A 1 80 ? 18.294 -3.209 -8.606 1.00 90.75 80 GLN A N 1
ATOM 569 C CA . GLN A 1 80 ? 18.291 -4.669 -8.485 1.00 90.75 80 GLN A CA 1
ATOM 570 C C . GLN A 1 80 ? 17.653 -5.103 -7.163 1.00 90.75 80 GLN A C 1
ATOM 572 O O . GLN A 1 80 ? 18.328 -5.420 -6.187 1.00 90.75 80 GLN A O 1
ATOM 577 N N . VAL A 1 81 ? 16.325 -5.086 -7.128 1.00 90.75 81 VAL A N 1
ATOM 578 C CA . VAL A 1 81 ? 15.525 -5.554 -5.993 1.00 90.75 81 VAL A CA 1
ATOM 579 C C . VAL A 1 81 ? 14.499 -6.571 -6.468 1.00 90.75 81 VAL A C 1
ATOM 581 O O . VAL A 1 81 ? 14.056 -6.535 -7.616 1.00 90.75 81 VAL A O 1
ATOM 584 N N . GLU A 1 82 ? 14.099 -7.468 -5.575 1.00 93.56 82 GLU A N 1
ATOM 585 C CA . GLU A 1 82 ? 13.019 -8.414 -5.842 1.00 93.56 82 GLU A CA 1
ATOM 586 C C . GLU A 1 82 ? 11.701 -7.653 -6.061 1.00 93.56 82 GLU A C 1
ATOM 588 O O . GLU A 1 82 ? 11.242 -6.920 -5.177 1.00 93.56 82 GLU A O 1
ATOM 593 N N . ARG A 1 83 ? 11.115 -7.788 -7.259 1.00 94.75 83 ARG A N 1
ATOM 594 C CA . ARG A 1 83 ? 9.875 -7.101 -7.642 1.00 94.75 83 ARG A CA 1
ATOM 595 C C . ARG A 1 83 ? 8.666 -7.947 -7.280 1.00 94.75 83 ARG A C 1
ATOM 597 O O . ARG A 1 83 ? 8.556 -9.102 -7.682 1.00 94.75 83 ARG A O 1
ATOM 604 N N . VAL A 1 84 ? 7.771 -7.361 -6.498 1.00 95.81 84 VAL A N 1
ATOM 605 C CA . VAL A 1 84 ? 6.615 -8.028 -5.911 1.00 95.81 84 VAL A CA 1
ATOM 606 C C . VAL A 1 84 ? 5.423 -7.082 -5.948 1.00 95.81 84 VAL A C 1
ATOM 608 O O . VAL A 1 84 ? 5.556 -5.876 -5.739 1.00 95.81 84 VAL A O 1
ATOM 611 N N . SER A 1 85 ? 4.245 -7.653 -6.170 1.00 95.56 85 SER A N 1
ATOM 612 C CA . SER A 1 85 ? 2.972 -6.942 -6.127 1.00 95.56 85 SER A CA 1
ATOM 613 C C . SER A 1 85 ? 1.945 -7.748 -5.336 1.00 95.56 85 SER A C 1
ATOM 615 O O . SER A 1 85 ? 1.900 -8.985 -5.412 1.00 95.56 85 SER A O 1
ATOM 617 N N . PHE A 1 86 ? 1.107 -7.040 -4.591 1.00 96.31 86 PHE A N 1
ATOM 618 C CA . PHE A 1 86 ? -0.142 -7.570 -4.071 1.00 96.31 86 PHE A CA 1
ATOM 619 C C . PHE A 1 86 ? -1.251 -7.470 -5.119 1.00 96.31 86 PHE A C 1
ATOM 621 O O . PHE A 1 86 ? -1.252 -6.575 -5.964 1.00 96.31 86 PHE A O 1
ATOM 628 N N . ILE A 1 87 ? -2.230 -8.362 -5.018 1.00 94.56 87 ILE A N 1
ATOM 629 C CA . ILE A 1 87 ? -3.563 -8.157 -5.594 1.00 94.56 87 ILE A CA 1
ATOM 630 C C . ILE A 1 87 ? -4.496 -7.527 -4.542 1.00 94.56 87 ILE A C 1
ATOM 632 O O . ILE A 1 87 ? -4.271 -7.724 -3.344 1.00 94.56 87 ILE A O 1
ATOM 636 N N . PRO A 1 88 ? -5.565 -6.808 -4.938 1.00 94.31 88 PRO A N 1
ATOM 637 C CA . PRO A 1 88 ? -6.438 -6.089 -4.000 1.00 94.31 88 PRO A CA 1
ATOM 638 C C . PRO A 1 88 ? -6.958 -6.947 -2.845 1.00 94.31 88 PRO A C 1
ATOM 640 O O . PRO A 1 88 ? -6.877 -6.552 -1.685 1.00 94.31 88 PRO A O 1
ATOM 643 N N . VAL A 1 89 ? -7.403 -8.169 -3.145 1.00 94.75 89 VAL A N 1
ATOM 644 C CA . VAL A 1 89 ? -7.926 -9.107 -2.141 1.00 94.75 89 VAL A CA 1
ATOM 645 C C . VAL A 1 89 ? -6.889 -9.479 -1.073 1.00 94.75 89 VAL A C 1
ATOM 647 O O . VAL A 1 89 ? -7.271 -9.681 0.081 1.00 94.75 89 VAL A O 1
ATOM 650 N N . GLU A 1 90 ? -5.595 -9.535 -1.414 1.00 96.06 90 GLU A N 1
ATOM 651 C CA . GLU A 1 90 ? -4.517 -9.783 -0.444 1.00 96.06 90 GLU A CA 1
ATOM 652 C C . GLU A 1 90 ? -4.375 -8.597 0.510 1.00 96.06 90 GLU A C 1
ATOM 654 O O . GLU A 1 90 ? -4.311 -8.797 1.722 1.00 96.06 90 GLU A O 1
ATOM 659 N N . VAL A 1 91 ? -4.386 -7.370 -0.025 1.00 95.88 91 VAL A N 1
ATOM 660 C CA . VAL A 1 91 ? -4.306 -6.139 0.775 1.00 95.88 91 VAL A CA 1
ATOM 661 C C . VAL A 1 91 ? -5.488 -6.052 1.731 1.00 95.88 91 VAL A C 1
ATOM 663 O O . VAL A 1 91 ? -5.284 -5.906 2.931 1.00 95.88 91 VAL A O 1
ATOM 666 N N . VAL A 1 92 ? -6.715 -6.217 1.229 1.00 95.81 92 VAL A N 1
ATOM 667 C CA . VAL A 1 92 ? -7.925 -6.133 2.058 1.00 95.81 92 VAL A CA 1
ATOM 668 C C . VAL A 1 92 ? -7.916 -7.192 3.156 1.00 95.81 92 VAL A C 1
ATOM 670 O O . VAL A 1 92 ? -8.218 -6.882 4.306 1.00 95.81 92 VAL A O 1
ATOM 673 N N . SER A 1 93 ? -7.537 -8.431 2.834 1.00 95.44 93 SER A N 1
ATOM 674 C CA . SER A 1 93 ? -7.495 -9.509 3.830 1.00 95.44 93 SER A CA 1
ATOM 675 C C . SER A 1 93 ? -6.455 -9.222 4.915 1.00 95.44 93 SER A C 1
ATOM 677 O O . SER A 1 93 ? -6.786 -9.288 6.096 1.00 95.44 93 SER A O 1
ATOM 679 N N . LEU A 1 94 ? -5.242 -8.800 4.531 1.00 94.31 94 LEU A N 1
ATOM 680 C CA . LEU A 1 94 ? -4.204 -8.390 5.482 1.00 94.31 94 LEU A CA 1
ATOM 681 C C . LEU A 1 94 ? -4.677 -7.240 6.374 1.00 94.31 94 LEU A C 1
ATOM 683 O O . LEU A 1 94 ? -4.559 -7.309 7.594 1.00 94.31 94 LEU A O 1
ATOM 687 N N . THR A 1 95 ? -5.236 -6.185 5.785 1.00 94.31 95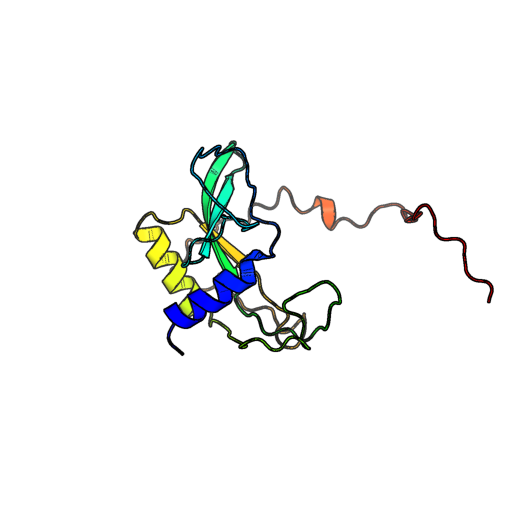 THR A N 1
ATOM 688 C CA . THR A 1 95 ? -5.709 -5.021 6.535 1.00 94.31 95 THR A CA 1
ATOM 689 C C . THR A 1 95 ? -6.804 -5.402 7.524 1.00 94.31 95 THR A C 1
ATOM 691 O O . THR A 1 95 ? -6.722 -5.018 8.689 1.00 94.31 95 THR A O 1
ATOM 694 N N . LEU A 1 96 ? -7.797 -6.189 7.103 1.00 94.81 96 LEU A N 1
ATOM 695 C CA . LEU A 1 96 ? -8.885 -6.619 7.981 1.00 94.81 96 LEU A CA 1
ATOM 696 C C . LEU A 1 96 ? -8.395 -7.525 9.112 1.00 94.81 96 LEU A C 1
ATOM 698 O O . LEU A 1 96 ? -8.885 -7.398 10.233 1.00 94.81 96 LEU A O 1
ATOM 702 N N . ASP A 1 97 ? -7.428 -8.404 8.855 1.00 94.31 97 ASP A N 1
ATOM 703 C CA . ASP A 1 97 ? -6.869 -9.283 9.884 1.00 94.31 97 ASP A CA 1
ATOM 704 C C . ASP A 1 97 ? -6.110 -8.498 10.958 1.00 94.31 97 ASP A C 1
ATOM 706 O O . ASP A 1 97 ? -6.280 -8.762 12.151 1.00 94.31 97 ASP A O 1
ATOM 710 N N . PHE A 1 98 ? -5.310 -7.505 10.561 1.00 93.50 98 PHE A N 1
ATOM 711 C CA . PHE A 1 98 ? -4.614 -6.626 11.505 1.00 93.50 98 PHE A CA 1
ATOM 712 C C . PHE A 1 98 ? -5.592 -5.717 12.256 1.00 93.50 98 PHE A C 1
ATOM 714 O O . PHE A 1 98 ? -5.448 -5.529 13.465 1.00 93.50 98 PHE A O 1
ATOM 721 N N . TYR A 1 99 ? -6.605 -5.196 11.563 1.00 93.31 99 TYR A N 1
ATOM 722 C CA . TYR A 1 99 ? -7.630 -4.342 12.155 1.00 93.31 99 TYR A CA 1
ATOM 723 C C . TYR A 1 99 ? -8.451 -5.096 13.210 1.00 93.31 99 TYR A C 1
ATOM 725 O O . TYR A 1 99 ? -8.550 -4.660 14.352 1.00 93.31 99 TYR A O 1
ATOM 733 N N . ARG A 1 100 ? -8.963 -6.290 12.882 1.00 93.62 100 ARG A N 1
ATOM 734 C CA . ARG A 1 100 ? -9.771 -7.119 13.800 1.00 93.62 100 ARG A CA 1
ATOM 735 C C . ARG A 1 100 ? -9.003 -7.589 15.036 1.00 93.62 100 ARG A C 1
ATOM 737 O O . ARG A 1 100 ? -9.612 -7.861 16.065 1.00 93.62 100 ARG A O 1
ATOM 744 N N . ARG A 1 101 ? -7.675 -7.700 14.938 1.00 93.75 101 ARG A N 1
ATOM 745 C CA . ARG A 1 101 ? -6.779 -8.043 16.056 1.00 93.75 101 ARG A CA 1
ATOM 746 C C . ARG A 1 101 ? -6.342 -6.821 16.871 1.00 93.75 101 ARG A C 1
ATOM 748 O O . ARG A 1 101 ? -5.558 -6.983 17.801 1.00 93.75 101 ARG A O 1
ATOM 755 N N . ASN A 1 102 ? -6.851 -5.630 16.546 1.00 91.44 102 ASN A N 1
ATOM 756 C CA . ASN A 1 102 ? -6.488 -4.353 17.162 1.00 91.44 102 ASN A CA 1
ATOM 757 C C . ASN A 1 102 ? -4.987 -4.020 17.049 1.00 91.44 102 ASN A C 1
ATOM 759 O O . ASN A 1 102 ? -4.413 -3.415 17.951 1.00 91.44 102 ASN A O 1
ATOM 763 N N . TYR A 1 103 ? -4.328 -4.436 15.960 1.00 89.88 103 TYR A N 1
ATOM 764 C CA . TYR A 1 103 ? -2.926 -4.081 15.694 1.00 89.88 103 TYR A CA 1
ATOM 765 C C . TYR A 1 103 ? -2.770 -2.763 14.938 1.00 89.88 103 TYR A C 1
ATOM 767 O O . TYR A 1 103 ? -1.706 -2.151 15.004 1.00 89.88 103 TYR A O 1
ATOM 775 N N . ILE A 1 104 ? -3.801 -2.358 14.195 1.00 91.75 104 ILE A N 1
ATOM 776 C CA . ILE A 1 104 ? -3.824 -1.122 13.412 1.00 91.75 104 ILE A CA 1
ATOM 777 C C . ILE A 1 104 ? -5.202 -0.476 13.504 1.00 91.75 104 ILE A C 1
ATOM 779 O O . ILE A 1 104 ? -6.216 -1.167 13.594 1.00 91.75 104 ILE A O 1
ATOM 783 N N . GLU A 1 105 ? -5.229 0.840 13.378 1.00 90.31 105 GLU A N 1
ATOM 784 C CA . GLU A 1 105 ? -6.436 1.646 13.234 1.00 90.31 105 GLU A CA 1
ATOM 785 C C . GLU A 1 105 ? -6.693 2.028 11.768 1.00 90.31 105 GLU A C 1
ATOM 787 O O . GLU A 1 105 ? -7.798 2.442 11.424 1.00 90.31 105 GLU A O 1
ATOM 792 N N . GLY A 1 106 ? -5.702 1.862 10.882 1.00 89.88 106 GLY A N 1
ATOM 793 C CA . GLY A 1 106 ? -5.849 2.187 9.464 1.00 89.88 106 GLY A CA 1
ATOM 794 C C . GLY A 1 106 ? -4.766 1.619 8.546 1.00 89.88 106 GLY A C 1
ATOM 795 O O . GLY A 1 106 ? -3.804 0.983 8.980 1.00 89.88 106 GLY A O 1
ATOM 796 N N . LEU A 1 107 ? -4.934 1.871 7.247 1.00 91.12 107 LEU A N 1
ATOM 797 C CA . LEU A 1 107 ? -4.033 1.461 6.169 1.00 91.12 107 LEU A CA 1
ATOM 798 C C . LEU A 1 107 ? -3.437 2.703 5.498 1.00 91.12 107 LEU A C 1
ATOM 800 O O . LEU A 1 107 ? -4.170 3.570 5.030 1.00 91.12 107 LEU A O 1
ATOM 804 N N . PHE A 1 108 ? -2.112 2.751 5.395 1.00 90.62 108 PHE A N 1
ATOM 805 C CA . PHE A 1 108 ? -1.401 3.644 4.489 1.00 90.62 108 PHE A CA 1
ATOM 806 C C . PHE A 1 108 ? -0.912 2.823 3.295 1.00 90.62 108 PHE A C 1
ATOM 808 O O . PHE A 1 108 ? 0.081 2.094 3.389 1.00 90.62 108 PHE A O 1
ATOM 815 N N . LEU A 1 109 ? -1.635 2.925 2.180 1.00 91.62 109 LEU A N 1
ATOM 816 C CA . LEU A 1 109 ? -1.322 2.214 0.946 1.00 91.62 109 LEU A CA 1
ATOM 817 C C . LEU A 1 109 ? -0.709 3.174 -0.071 1.00 91.62 109 LEU A C 1
ATOM 819 O O . LEU A 1 109 ? -1.326 4.156 -0.473 1.00 91.62 109 LEU A O 1
ATOM 823 N N . SER A 1 110 ? 0.504 2.854 -0.501 1.00 90.94 110 SER A N 1
ATOM 824 C CA . SER A 1 110 ? 1.213 3.538 -1.583 1.00 90.94 110 SER A CA 1
ATOM 825 C C . SER A 1 110 ? 1.497 2.540 -2.710 1.00 90.94 110 SER A C 1
ATOM 827 O O . SER A 1 110 ? 1.222 1.348 -2.574 1.00 90.94 110 SER A O 1
ATOM 829 N N . SER A 1 111 ? 2.044 2.978 -3.839 1.00 92.38 111 SER A N 1
ATOM 830 C CA . SER A 1 111 ? 2.455 2.077 -4.919 1.00 92.38 111 SER A CA 1
ATOM 831 C C . SER A 1 111 ? 3.558 2.693 -5.766 1.00 92.38 111 SER A C 1
ATOM 833 O O . SER A 1 111 ? 3.619 3.906 -5.953 1.00 92.38 111 SER A O 1
ATOM 835 N N . ALA A 1 112 ? 4.408 1.844 -6.334 1.00 93.00 112 ALA A N 1
ATOM 836 C CA . ALA A 1 112 ? 5.164 2.197 -7.525 1.00 93.00 112 ALA A CA 1
ATOM 837 C C . ALA A 1 112 ? 4.239 2.309 -8.755 1.00 93.00 112 ALA A C 1
ATOM 839 O O . ALA A 1 112 ? 3.091 1.850 -8.734 1.00 93.00 112 ALA A O 1
ATOM 840 N N . VAL A 1 113 ? 4.741 2.919 -9.835 1.00 93.00 113 VAL A N 1
ATOM 841 C CA . VAL A 1 113 ? 3.987 3.028 -11.091 1.00 93.00 113 VAL A CA 1
ATOM 842 C C . VAL A 1 113 ? 4.172 1.762 -11.921 1.00 93.00 113 VAL A C 1
ATOM 844 O O . VAL A 1 113 ? 5.104 1.655 -12.727 1.00 93.00 113 VAL A O 1
ATOM 847 N N . LEU A 1 114 ? 3.258 0.817 -11.716 1.00 89.81 114 LEU A N 1
ATOM 848 C CA . LEU A 1 114 ? 3.179 -0.422 -12.476 1.00 89.81 114 LEU A CA 1
ATOM 849 C C . LEU A 1 114 ? 2.692 -0.127 -13.906 1.00 89.81 114 LEU A C 1
ATOM 851 O O . LEU A 1 114 ? 1.548 0.276 -14.122 1.00 89.81 114 LEU A O 1
ATOM 855 N N . GLY A 1 115 ? 3.568 -0.303 -14.895 1.00 88.06 115 GLY A N 1
ATOM 856 C CA . GLY A 1 115 ? 3.292 0.053 -16.290 1.00 88.06 115 GLY A CA 1
ATOM 857 C C . GLY A 1 115 ? 3.202 1.568 -16.519 1.00 88.06 115 GLY A C 1
ATOM 858 O O . GLY A 1 115 ? 4.208 2.258 -16.647 1.00 88.06 115 GLY A O 1
ATOM 859 N N . SER A 1 116 ? 1.990 2.108 -16.608 1.00 86.19 116 SER A N 1
ATOM 860 C CA . SER A 1 116 ? 1.754 3.533 -16.861 1.00 86.19 116 SER A CA 1
ATOM 861 C C . SER A 1 116 ? 0.979 4.177 -15.708 1.00 86.19 116 SER A C 1
ATOM 863 O O . SER A 1 116 ? 0.237 3.483 -15.016 1.00 86.19 116 SER A O 1
ATOM 865 N N . PRO A 1 117 ? 1.074 5.501 -15.505 1.00 83.19 117 PRO A N 1
ATOM 866 C CA . PRO A 1 117 ? 0.314 6.188 -14.459 1.00 83.19 117 PRO A CA 1
ATOM 867 C C . PRO A 1 117 ? -1.207 6.057 -14.641 1.00 83.19 117 PRO A C 1
ATOM 869 O O . PRO A 1 117 ? -1.937 6.092 -13.658 1.00 83.19 117 PRO A O 1
ATOM 872 N N . TYR A 1 118 ? -1.682 5.849 -15.873 1.00 81.25 118 TYR A N 1
ATOM 873 C CA . TYR A 1 118 ? -3.100 5.631 -16.169 1.00 81.25 118 TYR A CA 1
ATOM 874 C C . TYR A 1 118 ? -3.557 4.198 -15.869 1.00 81.25 118 TYR A C 1
ATOM 876 O O . TYR A 1 118 ? -4.691 3.987 -15.457 1.00 81.25 118 TYR A O 1
ATOM 884 N N . SER A 1 119 ? -2.677 3.212 -16.063 1.00 81.69 119 SER A N 1
ATOM 885 C CA . SER A 1 119 ? -2.976 1.792 -15.830 1.00 81.69 119 SER A CA 1
ATOM 886 C C . SER A 1 119 ? -2.642 1.319 -14.415 1.00 81.69 119 SER A C 1
ATOM 888 O O . SER A 1 119 ? -3.089 0.252 -14.013 1.00 81.69 119 SER A O 1
ATOM 890 N N . ALA A 1 120 ? -1.841 2.081 -13.665 1.00 80.38 120 ALA A N 1
ATOM 891 C CA . ALA A 1 120 ? -1.462 1.760 -12.290 1.00 80.38 120 ALA A CA 1
ATOM 892 C C . ALA A 1 120 ? -2.610 1.971 -11.288 1.00 80.38 120 ALA A C 1
ATOM 894 O O . ALA A 1 120 ? -2.473 1.614 -10.117 1.00 80.38 120 ALA A O 1
ATOM 895 N N . PHE A 1 121 ? -3.736 2.544 -11.728 1.00 79.81 121 PHE A N 1
ATOM 896 C CA . PHE A 1 121 ? -4.934 2.651 -10.910 1.00 79.81 121 PHE A CA 1
ATOM 897 C C . PHE A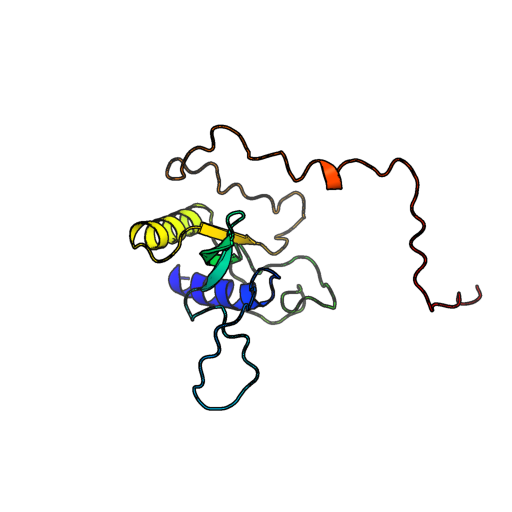 1 121 ? -5.532 1.262 -10.674 1.00 79.81 121 PHE A C 1
ATOM 899 O O . PHE A 1 121 ? -6.082 0.634 -11.577 1.00 79.81 121 PHE A O 1
ATOM 906 N N . ILE A 1 122 ? -5.425 0.791 -9.437 1.00 84.44 122 ILE A N 1
ATOM 907 C CA . ILE A 1 122 ? -5.997 -0.472 -8.986 1.00 84.44 122 ILE A CA 1
ATOM 908 C C . ILE A 1 122 ? -6.943 -0.144 -7.837 1.00 84.44 122 ILE A C 1
ATOM 910 O O . ILE A 1 122 ? -6.512 0.336 -6.787 1.00 84.44 122 ILE A O 1
ATOM 914 N N . SER A 1 123 ? -8.236 -0.394 -8.041 1.00 84.81 123 SER A N 1
ATOM 915 C CA . SER A 1 123 ? -9.242 -0.143 -7.013 1.00 84.81 123 SER A CA 1
ATOM 916 C C . SER A 1 123 ? -9.161 -1.201 -5.913 1.00 84.81 123 SER A C 1
ATOM 918 O O . SER A 1 123 ? -9.306 -2.398 -6.162 1.00 84.81 123 SER A O 1
ATOM 920 N N . VAL A 1 124 ? -8.908 -0.746 -4.686 1.00 88.00 124 VAL A N 1
ATOM 921 C CA . VAL A 1 124 ? -8.981 -1.565 -3.464 1.00 88.00 124 VAL A CA 1
ATOM 922 C C . VAL A 1 124 ? -10.303 -1.331 -2.729 1.00 88.00 124 VAL A C 1
ATOM 924 O O . VAL A 1 124 ? -10.759 -2.202 -1.997 1.00 88.00 124 VAL A O 1
ATOM 927 N N . ASN A 1 125 ? -10.947 -0.185 -2.964 1.00 87.00 125 ASN A N 1
ATOM 928 C CA . ASN A 1 125 ? -12.140 0.250 -2.238 1.00 87.00 125 ASN A CA 1
ATOM 929 C C . ASN A 1 125 ? -13.425 -0.484 -2.653 1.00 87.00 125 ASN A C 1
ATOM 931 O O . ASN A 1 125 ? -14.399 -0.433 -1.910 1.00 87.00 125 ASN A O 1
ATOM 935 N N . ASP A 1 126 ? -13.430 -1.175 -3.797 1.00 87.19 126 ASP A N 1
ATOM 936 C CA . ASP A 1 126 ? -14.613 -1.893 -4.300 1.00 87.19 126 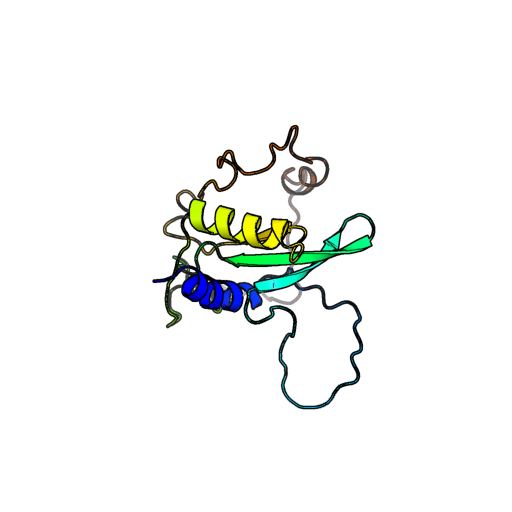ASP A CA 1
ATOM 937 C C . ASP A 1 126 ? -14.872 -3.228 -3.574 1.00 87.19 126 ASP A C 1
ATOM 939 O O . ASP A 1 126 ? -15.867 -3.905 -3.837 1.00 87.19 126 ASP A O 1
ATOM 943 N N . ASP A 1 127 ? -13.987 -3.640 -2.661 1.00 89.44 127 ASP A N 1
ATOM 944 C CA . ASP A 1 127 ? -14.178 -4.857 -1.876 1.00 89.44 127 ASP A CA 1
ATOM 945 C C . ASP A 1 127 ? -15.298 -4.668 -0.841 1.00 89.44 127 ASP A C 1
ATOM 947 O O . ASP A 1 127 ? -15.204 -3.840 0.065 1.00 89.44 127 ASP A O 1
ATOM 951 N N . SER A 1 128 ? -16.345 -5.491 -0.932 1.00 90.19 128 SER A N 1
ATOM 952 C CA . SER A 1 128 ? -17.540 -5.409 -0.080 1.00 90.19 128 SER A CA 1
ATOM 953 C C . SER A 1 128 ? -17.276 -5.622 1.415 1.00 90.19 128 SER A C 1
ATOM 955 O O . SER A 1 128 ? -18.175 -5.428 2.230 1.00 90.19 128 SER A O 1
ATOM 957 N N . ARG A 1 129 ? -16.079 -6.090 1.793 1.00 91.50 129 ARG A N 1
ATOM 958 C CA . ARG A 1 129 ? -15.677 -6.269 3.195 1.00 91.50 129 ARG A CA 1
ATOM 959 C C . ARG A 1 129 ? -15.176 -4.972 3.830 1.00 91.50 129 ARG A C 1
ATOM 961 O O . ARG A 1 129 ? -15.050 -4.923 5.055 1.00 91.50 129 ARG A O 1
ATOM 968 N N . LEU A 1 130 ? -14.846 -3.961 3.027 1.00 86.69 130 LEU A N 1
ATOM 969 C CA . LEU A 1 130 ? -14.431 -2.655 3.519 1.00 86.69 130 LEU A CA 1
ATOM 970 C C . LEU A 1 130 ? -15.651 -1.843 3.979 1.00 86.69 130 LEU A C 1
ATOM 972 O O . LEU A 1 130 ? -16.733 -1.963 3.401 1.00 86.69 130 LEU A O 1
ATOM 976 N N . PRO A 1 131 ? -15.510 -1.011 5.024 1.00 81.00 131 PRO A N 1
ATOM 977 C CA . PRO A 1 131 ? -16.592 -0.136 5.450 1.00 81.00 131 PRO A CA 1
ATOM 978 C C . PRO A 1 131 ? -16.931 0.861 4.335 1.00 81.00 131 PRO A C 1
ATOM 980 O O . PRO A 1 131 ? -16.054 1.566 3.834 1.00 81.00 131 PRO A O 1
ATOM 983 N N . ALA A 1 132 ? -18.210 0.937 3.963 1.00 68.50 132 ALA A N 1
ATOM 984 C CA . ALA A 1 132 ? -18.688 1.904 2.982 1.00 68.50 132 ALA A CA 1
ATOM 985 C C . ALA A 1 132 ? -18.447 3.333 3.492 1.00 68.50 132 ALA A C 1
ATOM 987 O O . ALA A 1 132 ? -18.872 3.680 4.595 1.00 68.50 132 ALA A O 1
ATOM 988 N N . GLN A 1 133 ? -17.782 4.172 2.695 1.00 60.00 133 GLN A N 1
ATOM 989 C CA . GLN A 1 133 ? -17.692 5.603 2.980 1.00 60.00 133 GLN A CA 1
ATOM 990 C C . GLN A 1 133 ? -18.958 6.287 2.438 1.00 60.00 133 GLN A C 1
ATOM 992 O O . GLN A 1 133 ? -19.139 6.320 1.223 1.00 60.00 133 GLN A O 1
ATOM 997 N N . PRO A 1 134 ? -19.848 6.829 3.293 1.00 58.12 134 PRO A N 1
ATOM 998 C CA . PRO A 1 134 ? -21.095 7.452 2.838 1.00 58.12 134 PRO A CA 1
ATOM 999 C C . PRO A 1 134 ? -20.854 8.748 2.048 1.00 58.12 134 PRO A C 1
ATOM 1001 O O . PRO A 1 134 ? -21.670 9.124 1.213 1.00 58.12 134 PRO A O 1
ATOM 1004 N N . THR A 1 135 ? -19.715 9.402 2.278 1.00 58.22 135 THR A N 1
ATOM 1005 C CA . THR A 1 135 ? -19.234 10.588 1.562 1.00 58.22 135 THR A CA 1
ATOM 1006 C C . THR A 1 135 ? -17.719 10.665 1.734 1.00 58.22 135 THR A C 1
ATOM 1008 O O . THR A 1 135 ? -17.254 10.512 2.869 1.00 58.22 135 THR A O 1
ATOM 1011 N N . PRO A 1 136 ? -16.929 10.922 0.678 1.00 56.06 136 PRO A N 1
ATOM 1012 C CA . PRO A 1 136 ? -15.504 11.158 0.853 1.00 56.06 136 PRO A CA 1
ATOM 1013 C C . PRO A 1 136 ? -15.320 12.449 1.679 1.00 56.06 136 PRO A C 1
ATOM 1015 O O . PRO A 1 136 ? -16.069 13.407 1.463 1.00 56.06 136 PRO A O 1
ATOM 1018 N N . PRO A 1 137 ? -14.368 12.513 2.630 1.00 58.31 137 PRO A N 1
ATOM 1019 C CA . PRO A 1 137 ? -14.131 13.689 3.471 1.00 58.31 137 PRO A CA 1
ATOM 1020 C C . PRO A 1 137 ? -13.442 14.809 2.668 1.00 58.31 137 PRO A C 1
ATOM 1022 O O . PRO A 1 137 ? -12.354 15.282 2.990 1.00 58.31 137 PRO A O 1
ATOM 1025 N N . LEU A 1 138 ? -14.057 15.243 1.569 1.00 55.50 138 LEU A N 1
ATOM 1026 C CA . LEU A 1 138 ? -13.530 16.267 0.674 1.00 55.50 138 LEU A CA 1
ATOM 1027 C C . LEU A 1 138 ? -13.888 17.660 1.188 1.00 55.50 138 LEU A C 1
ATOM 1029 O O . LEU A 1 138 ? -14.693 18.370 0.596 1.00 55.50 138 LEU A O 1
ATOM 1033 N N . LEU A 1 139 ? -13.246 18.082 2.276 1.00 52.78 139 LEU A N 1
ATOM 1034 C CA . LEU A 1 139 ? -13.158 19.510 2.611 1.00 52.78 139 LEU A CA 1
ATOM 1035 C C . LEU A 1 139 ? -11.726 20.055 2.571 1.00 52.78 139 LEU A C 1
ATOM 1037 O O . LEU A 1 139 ? -11.545 21.271 2.576 1.00 52.78 139 LEU A O 1
ATOM 1041 N N . ARG A 1 140 ? -10.697 19.199 2.491 1.00 53.97 140 ARG A N 1
ATOM 1042 C CA . ARG A 1 140 ? -9.299 19.651 2.616 1.00 53.97 140 ARG A CA 1
ATOM 1043 C C . ARG A 1 140 ? -8.529 19.745 1.293 1.00 53.97 140 ARG A C 1
ATOM 1045 O O . ARG A 1 140 ? -7.649 20.593 1.175 1.00 53.97 140 ARG A O 1
ATOM 1052 N N . GLU A 1 141 ? -8.878 18.949 0.284 1.00 50.56 141 GLU A N 1
ATOM 1053 C CA . GLU A 1 141 ? -8.019 18.749 -0.902 1.00 50.56 141 GLU A CA 1
ATOM 1054 C C . GLU A 1 141 ? -8.367 19.643 -2.106 1.00 50.56 141 GLU A C 1
ATOM 1056 O O . GLU A 1 141 ? -7.528 19.879 -2.976 1.00 50.56 141 GLU A O 1
ATOM 1061 N N . HIS A 1 142 ? -9.547 20.273 -2.111 1.00 43.88 142 HIS A N 1
ATOM 1062 C CA . HIS A 1 142 ? -9.945 21.237 -3.151 1.00 43.88 142 HIS A CA 1
ATOM 1063 C C . HIS A 1 142 ? -9.091 22.523 -3.193 1.00 43.88 142 HIS A C 1
ATOM 1065 O O . HIS A 1 142 ? -9.217 23.312 -4.130 1.00 43.88 142 HIS A O 1
ATOM 1071 N N . ARG A 1 143 ? -8.181 22.745 -2.231 1.00 45.31 143 ARG A N 1
ATOM 1072 C CA . ARG A 1 143 ? -7.240 23.880 -2.272 1.00 45.31 143 ARG A CA 1
ATOM 1073 C C . ARG A 1 143 ? -6.037 23.672 -3.188 1.00 45.31 143 ARG A C 1
ATOM 1075 O O . ARG A 1 143 ? -5.503 24.665 -3.663 1.00 45.31 143 ARG A O 1
ATOM 1082 N N . LEU A 1 144 ? -5.598 22.433 -3.422 1.00 43.34 144 LEU A N 1
ATOM 1083 C CA . LEU A 1 144 ? -4.374 22.166 -4.198 1.00 43.34 144 LEU A CA 1
ATOM 1084 C C . LEU A 1 144 ? -4.638 21.923 -5.689 1.00 43.34 144 LEU A C 1
ATOM 1086 O O . LEU A 1 144 ? -3.727 22.076 -6.495 1.00 43.34 144 LEU A O 1
ATOM 1090 N N . LEU A 1 145 ? -5.875 21.579 -6.054 1.00 43.41 145 LEU A N 1
ATOM 1091 C CA . LEU A 1 145 ? -6.296 21.355 -7.444 1.00 43.41 145 LEU A CA 1
ATOM 1092 C C . LEU A 1 145 ? -7.034 22.551 -8.060 1.00 43.41 145 LEU A C 1
ATOM 1094 O O . LEU A 1 145 ? -7.414 22.503 -9.227 1.00 43.41 145 LEU A O 1
ATOM 1098 N N . SER A 1 146 ? -7.228 23.633 -7.303 1.00 35.03 146 SER A N 1
ATOM 1099 C CA . SER A 1 146 ? -7.649 24.901 -7.895 1.00 35.03 146 SER A CA 1
ATOM 1100 C C . SER A 1 146 ? -6.448 25.473 -8.658 1.00 35.03 146 SER A C 1
ATOM 1102 O O . SER A 1 146 ? -5.419 25.714 -8.019 1.00 35.03 146 SER A O 1
ATOM 1104 N N . PRO A 1 147 ? -6.513 25.662 -9.991 1.00 39.09 147 PRO A N 1
ATOM 1105 C CA . PRO A 1 147 ? -5.415 26.291 -10.712 1.00 39.09 147 PRO A CA 1
ATOM 1106 C C . PRO A 1 147 ? -5.150 27.665 -10.079 1.00 39.09 147 PRO A C 1
ATOM 1108 O O . PRO A 1 147 ? -6.109 28.389 -9.792 1.00 39.09 147 PRO A O 1
ATOM 1111 N N . PRO A 1 148 ? -3.887 28.031 -9.798 1.00 46.88 148 PRO A N 1
ATOM 1112 C CA . PRO A 1 148 ? -3.597 29.349 -9.260 1.00 46.88 148 PRO A CA 1
ATOM 1113 C C . PRO A 1 148 ? -4.097 30.397 -10.260 1.00 46.88 148 PRO A C 1
ATOM 1115 O O . PRO A 1 148 ? -3.829 30.299 -11.455 1.00 46.88 148 PRO A O 1
ATOM 1118 N N . SER A 1 149 ? -4.826 31.401 -9.773 1.00 47.88 149 SER A N 1
ATOM 1119 C CA . SER A 1 149 ? -5.349 32.503 -10.592 1.00 47.88 149 SER A CA 1
ATOM 1120 C C . SER A 1 149 ? -4.249 33.389 -11.189 1.00 47.88 149 SER A C 1
ATOM 1122 O O . SER A 1 149 ? -4.543 34.241 -12.020 1.00 47.88 149 SER A O 1
ATOM 1124 N N . GLU A 1 150 ? -2.989 33.181 -10.795 1.00 38.03 150 GLU A N 1
ATOM 1125 C CA . GLU A 1 150 ? -1.823 33.864 -11.345 1.00 38.03 150 GLU A CA 1
ATOM 1126 C C . GLU A 1 150 ? -0.624 32.908 -11.482 1.00 38.03 150 GLU A C 1
ATOM 1128 O O . GLU A 1 150 ? -0.388 32.070 -10.601 1.00 38.03 150 GLU A O 1
ATOM 1133 N N . PRO A 1 151 ? 0.177 33.032 -12.556 1.00 39.47 151 PRO A N 1
ATOM 1134 C CA . PRO A 1 151 ? 1.376 32.230 -12.736 1.00 39.47 151 PRO A CA 1
ATOM 1135 C C . PRO A 1 151 ? 2.435 32.636 -11.702 1.00 39.47 151 PRO A C 1
ATOM 1137 O O . PRO A 1 151 ? 3.114 33.651 -11.842 1.00 39.47 151 PRO A O 1
ATOM 1140 N N . ARG A 1 152 ? 2.622 31.824 -10.656 1.00 47.66 152 ARG A N 1
ATOM 1141 C CA . ARG A 1 152 ? 3.790 31.957 -9.776 1.00 47.66 152 ARG A CA 1
ATOM 1142 C C . ARG A 1 152 ? 5.035 31.513 -10.540 1.00 47.66 152 ARG A C 1
ATOM 1144 O O . ARG A 1 152 ? 5.270 30.318 -10.700 1.00 47.66 152 ARG A O 1
ATOM 1151 N N . GLN A 1 153 ? 5.846 32.470 -10.988 1.00 40.31 153 GLN A N 1
ATOM 1152 C CA . GLN A 1 153 ? 7.221 32.189 -11.395 1.00 40.31 153 GLN A CA 1
ATOM 1153 C C . GLN A 1 153 ? 7.971 31.577 -10.205 1.00 40.31 153 GLN A C 1
ATOM 1155 O O . GLN A 1 153 ? 8.182 32.224 -9.179 1.00 40.31 153 GLN A O 1
ATOM 1160 N N . LEU A 1 154 ? 8.364 30.311 -10.340 1.00 42.41 154 LEU A N 1
ATOM 1161 C CA . LEU A 1 154 ? 9.318 29.668 -9.444 1.00 42.41 154 LEU A CA 1
ATOM 1162 C C . LEU A 1 154 ? 10.697 30.283 -9.707 1.00 42.41 154 LEU A C 1
ATOM 1164 O O . LEU A 1 154 ? 11.439 29.835 -10.577 1.00 42.41 154 LEU A O 1
ATOM 1168 N N . VAL A 1 155 ? 11.036 31.334 -8.966 1.00 40.50 155 VAL A N 1
ATOM 1169 C CA . VAL A 1 155 ? 12.410 31.838 -8.910 1.00 40.50 155 VAL A CA 1
ATOM 1170 C C . VAL A 1 155 ? 13.186 30.914 -7.975 1.00 40.50 155 VAL A C 1
ATOM 1172 O O . VAL A 1 155 ? 13.048 30.995 -6.756 1.00 40.50 155 VAL A O 1
ATOM 1175 N N . LEU A 1 156 ? 13.969 29.996 -8.542 1.00 41.84 156 LEU A N 1
ATOM 1176 C CA . LEU A 1 156 ? 14.960 29.230 -7.789 1.00 41.84 156 LEU A CA 1
ATOM 1177 C C . LEU A 1 156 ? 16.159 30.153 -7.503 1.00 41.84 156 LEU A C 1
ATOM 1179 O O . LEU A 1 156 ? 16.808 30.598 -8.453 1.00 41.84 156 LEU A O 1
ATOM 1183 N N . PRO A 1 157 ? 16.473 30.480 -6.237 1.00 37.38 157 PRO A N 1
ATOM 1184 C CA . PRO A 1 157 ? 17.631 31.310 -5.936 1.00 37.38 157 PRO A CA 1
ATOM 1185 C C . PRO A 1 157 ? 18.921 30.527 -6.227 1.00 37.38 157 PRO A C 1
ATOM 1187 O O . PRO A 1 157 ? 19.148 29.469 -5.645 1.00 37.38 157 PRO A O 1
ATOM 1190 N N . GLY A 1 158 ? 19.773 31.058 -7.112 1.00 48.66 158 GLY A N 1
ATOM 1191 C CA . GLY A 1 158 ? 21.172 30.623 -7.247 1.00 48.66 158 GLY A CA 1
ATOM 1192 C C . GLY A 1 158 ? 21.585 29.899 -8.534 1.00 48.66 158 GLY A C 1
ATOM 1193 O O . GLY A 1 158 ? 22.721 29.442 -8.602 1.00 48.66 158 GLY A O 1
ATOM 1194 N N . LEU A 1 159 ? 20.739 29.808 -9.563 1.00 45.28 159 LEU A N 1
ATOM 1195 C CA . LEU A 1 159 ? 21.153 29.306 -10.881 1.00 45.28 159 LEU A CA 1
ATOM 1196 C C . LEU A 1 159 ? 21.316 30.473 -11.858 1.00 45.28 159 LEU A C 1
ATOM 1198 O O . LEU A 1 159 ? 20.336 30.993 -12.387 1.00 45.28 159 LEU A O 1
ATOM 1202 N N . SER A 1 160 ? 22.562 30.888 -12.096 1.00 47.12 160 SER A N 1
ATOM 1203 C CA . SER A 1 160 ? 22.873 31.746 -13.240 1.00 47.12 160 SER A CA 1
ATOM 1204 C C . SER A 1 160 ? 22.588 30.972 -14.534 1.00 47.12 160 SER A C 1
ATOM 1206 O O . SER A 1 160 ? 22.994 29.810 -14.636 1.00 47.12 160 SER A O 1
ATOM 1208 N N . PRO A 1 161 ? 21.904 31.572 -15.522 1.00 47.00 161 PRO A N 1
ATOM 1209 C CA . PRO A 1 161 ? 21.629 30.913 -16.791 1.00 47.00 161 PRO A CA 1
ATOM 1210 C C . PRO A 1 161 ? 22.939 30.624 -17.536 1.00 47.00 161 PRO A C 1
ATOM 1212 O O . PRO A 1 161 ? 23.801 31.495 -17.657 1.00 47.00 161 PRO A O 1
ATOM 1215 N N . MET A 1 162 ? 23.085 29.392 -18.027 1.00 41.34 162 MET A N 1
ATOM 1216 C CA . MET A 1 162 ? 24.135 29.034 -18.983 1.00 41.34 162 MET A CA 1
ATOM 1217 C C . MET A 1 162 ? 23.892 29.792 -20.300 1.00 41.34 162 MET A C 1
ATOM 1219 O O . MET A 1 162 ? 22.745 29.826 -20.754 1.00 41.34 162 MET A O 1
ATOM 1223 N N . PRO A 1 163 ? 24.919 30.418 -20.903 1.00 50.75 163 PRO A N 1
ATOM 1224 C CA . PRO A 1 163 ? 24.778 31.054 -22.206 1.00 50.75 163 PRO A CA 1
ATOM 1225 C C . PRO A 1 163 ? 24.548 30.002 -23.300 1.00 50.75 163 PRO A C 1
ATOM 1227 O O . PRO A 1 163 ? 25.035 28.875 -23.195 1.00 50.75 163 PRO A O 1
ATOM 1230 N N . ALA A 1 164 ? 23.757 30.403 -24.297 1.00 50.62 164 ALA A N 1
ATOM 1231 C CA . ALA A 1 164 ? 23.288 29.595 -25.423 1.00 50.62 164 ALA A CA 1
ATOM 1232 C C . ALA A 1 164 ? 24.412 29.087 -26.338 1.00 50.62 164 ALA A C 1
ATOM 1234 O O . ALA A 1 164 ? 25.423 29.811 -26.491 1.00 50.62 164 ALA A O 1
#

Radius of gyration: 19.37 Å; chains: 1; bounding box: 46×50×52 Å

Secondary structure (DSSP, 8-state):
--HHHHHHHHHHHGGGSTT-------------------S-TT-EEEEE-TTS-EEEEEEEESB---S---TT-TTSTTS-----B--HHHHHHHHHHHHHTTS-SEEEEE----S-TTT-----TT-TTSPP-SS--TTSGGGTSSPPSS------TT-PPPP-

Sequence (164 aa):
MDTLSKLRILSGAARYDAMCASSGSRRNGASSGTANANASSGGICHGWSDDGRCISLLKILLSNDCSYDCAYCVKCRSSQVERVSFIPVEVVSLTLDFYRRNYIEGLFLSSAVLGSPYSAFISVNDDSRLPAQPTPPLLREHRLLSPPSEPRQLVLPGLSPMPA